Protein AF-A0A7Z0QHT1-F1 (afdb_monomer)

Structure (mmCIF, N/CA/C/O backbone):
data_AF-A0A7Z0QHT1-F1
#
_entry.id   AF-A0A7Z0QHT1-F1
#
loop_
_atom_site.group_PDB
_atom_site.id
_atom_site.type_symbol
_atom_site.label_atom_id
_atom_site.label_alt_id
_atom_site.label_comp_id
_atom_site.label_asym_id
_atom_site.label_entity_id
_atom_site.label_seq_id
_atom_site.pdbx_PDB_ins_code
_atom_site.Cartn_x
_atom_site.Cartn_y
_atom_site.Cartn_z
_atom_site.occupancy
_atom_site.B_iso_or_equiv
_atom_site.auth_seq_id
_atom_site.auth_comp_id
_atom_site.auth_asym_id
_atom_site.auth_atom_id
_atom_site.pdbx_PDB_model_num
ATOM 1 N N . MET A 1 1 ? -1.372 -15.309 -25.214 1.00 38.81 1 MET A N 1
ATOM 2 C CA . MET A 1 1 ? -1.661 -15.204 -23.774 1.00 38.81 1 MET A CA 1
ATOM 3 C C . MET A 1 1 ? -0.675 -14.176 -23.275 1.00 38.81 1 MET A C 1
ATOM 5 O O . MET A 1 1 ? 0.508 -14.398 -23.460 1.00 38.81 1 MET A O 1
ATOM 9 N N . ALA A 1 2 ? -1.136 -12.981 -22.910 1.00 41.84 2 ALA A N 1
ATOM 10 C CA . ALA A 1 2 ? -0.223 -11.944 -22.450 1.00 41.84 2 ALA A CA 1
ATOM 11 C C . ALA A 1 2 ? 0.066 -12.245 -20.982 1.00 41.84 2 ALA A C 1
ATOM 13 O O . ALA A 1 2 ? -0.786 -11.995 -20.131 1.00 41.84 2 ALA A O 1
ATOM 14 N N . ASP A 1 3 ? 1.211 -12.871 -20.730 1.00 46.91 3 ASP A N 1
ATOM 15 C CA . ASP A 1 3 ? 1.858 -12.873 -19.426 1.00 46.91 3 ASP A CA 1
ATOM 16 C C . ASP A 1 3 ? 2.040 -11.410 -19.019 1.00 46.91 3 ASP A C 1
ATOM 18 O O . ASP A 1 3 ? 2.935 -10.708 -19.490 1.00 46.91 3 ASP A O 1
ATOM 22 N N . ASP A 1 4 ? 1.093 -10.906 -18.234 1.00 55.38 4 ASP A N 1
ATOM 23 C CA . ASP A 1 4 ? 1.147 -9.569 -17.668 1.00 55.38 4 ASP A CA 1
ATOM 24 C C . ASP A 1 4 ? 2.181 -9.584 -16.536 1.00 55.38 4 ASP A C 1
ATOM 26 O O . ASP A 1 4 ? 1.832 -9.580 -15.357 1.00 55.38 4 ASP A O 1
ATOM 30 N N . ASP A 1 5 ? 3.462 -9.613 -16.919 1.00 62.91 5 ASP A N 1
ATOM 31 C CA . ASP A 1 5 ? 4.658 -9.559 -16.055 1.00 62.91 5 ASP A CA 1
ATOM 32 C C . ASP A 1 5 ? 4.752 -8.236 -15.260 1.00 62.91 5 ASP A C 1
AT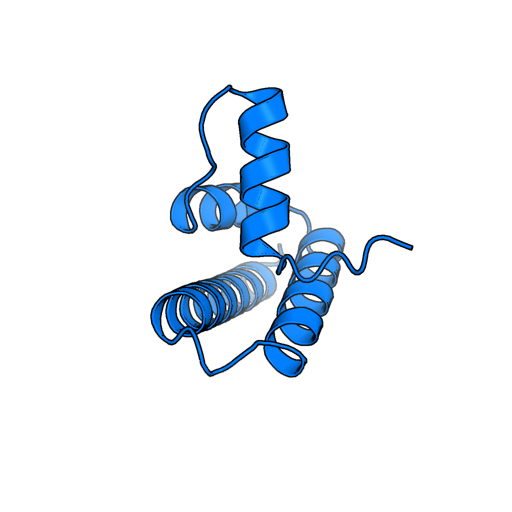OM 34 O O . ASP A 1 5 ? 5.681 -7.970 -14.502 1.00 62.91 5 ASP A O 1
ATOM 38 N N . ARG A 1 6 ? 3.757 -7.362 -15.438 1.00 69.12 6 ARG A N 1
ATOM 39 C CA . ARG A 1 6 ? 3.624 -6.092 -14.738 1.00 69.12 6 ARG A CA 1
ATOM 40 C C . ARG A 1 6 ? 3.263 -6.357 -13.284 1.00 69.12 6 ARG A C 1
ATOM 42 O O . ARG A 1 6 ? 2.263 -7.011 -12.983 1.00 69.12 6 ARG A O 1
ATOM 49 N N . ASN A 1 7 ? 4.056 -5.799 -12.377 1.00 72.69 7 ASN A N 1
ATOM 50 C CA . ASN A 1 7 ? 3.763 -5.860 -10.952 1.00 72.69 7 ASN A CA 1
ATOM 51 C C . ASN A 1 7 ? 2.639 -4.877 -10.573 1.00 72.69 7 ASN A C 1
ATOM 53 O O . ASN A 1 7 ? 2.200 -4.039 -11.365 1.00 72.69 7 ASN A O 1
ATOM 57 N N . PHE A 1 8 ? 2.183 -4.963 -9.327 1.00 73.38 8 PHE A N 1
ATOM 58 C CA . PHE A 1 8 ? 1.122 -4.140 -8.759 1.00 73.38 8 PHE A CA 1
ATOM 59 C C . PHE A 1 8 ? 1.315 -2.642 -9.017 1.00 73.38 8 PHE A C 1
ATOM 61 O O . PHE A 1 8 ? 0.366 -1.940 -9.364 1.00 73.38 8 PHE A O 1
ATOM 68 N N . VAL A 1 9 ? 2.548 -2.158 -8.853 1.00 75.44 9 VAL A N 1
ATOM 69 C CA . VAL A 1 9 ? 2.896 -0.745 -9.023 1.00 75.44 9 VAL A CA 1
ATOM 70 C C . VAL A 1 9 ? 2.745 -0.341 -10.485 1.00 75.44 9 VAL A C 1
ATOM 72 O O . VAL A 1 9 ? 2.163 0.702 -10.768 1.00 75.44 9 VAL A O 1
ATOM 75 N N . ASP A 1 10 ? 3.198 -1.181 -11.415 1.00 79.50 10 ASP A N 1
ATOM 76 C CA . ASP A 1 10 ? 3.046 -0.949 -12.853 1.00 79.50 10 ASP A CA 1
ATOM 77 C C . ASP A 1 10 ? 1.562 -0.921 -13.261 1.00 79.50 10 ASP A C 1
ATOM 79 O O . ASP A 1 10 ? 1.136 -0.027 -13.993 1.00 79.50 10 ASP A O 1
ATOM 83 N N . ARG A 1 11 ? 0.741 -1.839 -12.733 1.00 79.00 11 ARG A N 1
ATOM 84 C CA . ARG A 1 11 ? -0.711 -1.851 -12.996 1.00 79.00 11 ARG A CA 1
ATOM 85 C C . ARG A 1 11 ? -1.412 -0.628 -12.407 1.00 79.00 11 ARG A C 1
ATOM 87 O O . ARG A 1 11 ? -2.250 -0.024 -13.070 1.00 79.00 11 ARG A O 1
ATOM 94 N N . ALA A 1 12 ? -1.072 -0.239 -11.180 1.00 72.69 12 ALA A N 1
ATOM 95 C CA . ALA A 1 12 ? -1.653 0.934 -10.534 1.00 72.69 12 ALA A CA 1
ATOM 96 C C . ALA A 1 12 ? -1.250 2.245 -11.240 1.00 72.69 12 ALA A C 1
ATOM 98 O O . ALA A 1 12 ? -2.077 3.149 -11.381 1.00 72.69 12 ALA A O 1
ATOM 99 N N . ARG A 1 13 ? -0.019 2.336 -11.762 1.00 78.12 13 ARG A N 1
ATOM 100 C CA . ARG A 1 13 ? 0.429 3.446 -12.624 1.00 78.12 13 ARG A CA 1
ATOM 101 C C . ARG A 1 13 ? -0.341 3.515 -13.941 1.00 78.12 13 ARG A C 1
ATOM 103 O O . ARG A 1 13 ? -0.724 4.599 -14.359 1.00 78.12 13 ARG A O 1
ATOM 110 N N . ASP A 1 14 ? -0.608 2.377 -14.572 1.00 73.25 14 ASP A N 1
ATOM 111 C CA . ASP A 1 14 ? -1.363 2.323 -15.828 1.00 73.25 14 ASP A CA 1
ATOM 112 C C . ASP A 1 14 ? -2.838 2.720 -15.632 1.00 73.25 14 ASP A C 1
ATOM 114 O O . ASP A 1 14 ? -3.371 3.551 -16.366 1.00 73.25 14 ASP A O 1
ATOM 118 N N . VAL A 1 15 ? -3.488 2.200 -14.583 1.00 64.94 15 VAL A N 1
ATOM 119 C CA . VAL A 1 15 ? -4.880 2.548 -14.246 1.00 64.94 15 VAL A CA 1
ATOM 120 C C . VAL A 1 15 ? -5.023 4.037 -13.929 1.00 64.94 15 VAL A C 1
ATOM 122 O O . VAL A 1 15 ? -5.945 4.678 -14.427 1.00 64.94 15 VAL A O 1
ATOM 125 N N . SER A 1 16 ? -4.106 4.600 -13.144 1.00 63.16 16 SER A N 1
ATOM 126 C CA . SER A 1 16 ? -4.132 6.030 -12.807 1.00 63.16 16 SER A CA 1
ATOM 127 C C . SER A 1 16 ? -3.869 6.930 -14.009 1.00 63.16 16 SER A C 1
ATOM 129 O O . SER A 1 16 ? -4.595 7.902 -14.209 1.00 63.16 16 SER A O 1
ATOM 131 N N . LYS A 1 17 ? -2.926 6.554 -14.876 1.00 64.25 17 LYS A N 1
ATOM 132 C CA . LYS A 1 17 ? -2.683 7.249 -16.143 1.00 64.25 17 LYS A CA 1
ATOM 133 C C . LYS A 1 17 ? -3.924 7.278 -17.037 1.00 64.25 17 LYS A C 1
ATOM 135 O O . LYS A 1 17 ? -4.150 8.263 -17.728 1.00 64.25 17 LYS A O 1
ATOM 140 N N . ASN A 1 18 ? -4.755 6.236 -16.997 1.00 61.25 18 ASN A N 1
ATOM 141 C CA . ASN A 1 18 ? -6.019 6.197 -17.736 1.00 61.25 18 ASN A CA 1
ATOM 142 C C . ASN A 1 18 ? -7.134 7.061 -17.109 1.00 61.25 18 ASN A C 1
ATOM 144 O O . ASN A 1 18 ? -8.087 7.398 -17.811 1.00 61.25 18 ASN A O 1
ATOM 148 N N . TRP A 1 19 ? -7.047 7.412 -15.822 1.00 55.31 19 TRP A N 1
ATOM 149 C CA . TRP A 1 19 ? -8.051 8.227 -15.120 1.00 55.31 19 TRP A CA 1
ATOM 150 C C . TRP A 1 19 ? -7.705 9.716 -15.057 1.00 55.31 19 TRP A C 1
ATOM 152 O O . TRP A 1 19 ? -8.549 10.534 -15.413 1.00 55.31 19 TRP A O 1
ATOM 162 N N . ASP A 1 20 ? -6.480 10.061 -14.663 1.00 57.84 20 ASP A N 1
ATOM 163 C CA . ASP A 1 20 ? -6.039 11.453 -14.470 1.00 57.84 20 ASP A CA 1
ATOM 164 C C . ASP A 1 20 ? -4.990 11.903 -15.503 1.00 57.84 20 ASP A C 1
ATOM 166 O O . ASP A 1 20 ? -4.586 13.063 -15.525 1.00 57.84 20 ASP A O 1
ATOM 170 N N . GLY A 1 21 ? -4.522 11.004 -16.377 1.00 58.41 21 GLY A N 1
ATOM 171 C CA . GLY A 1 21 ? -3.437 11.288 -17.327 1.00 58.41 21 GLY A CA 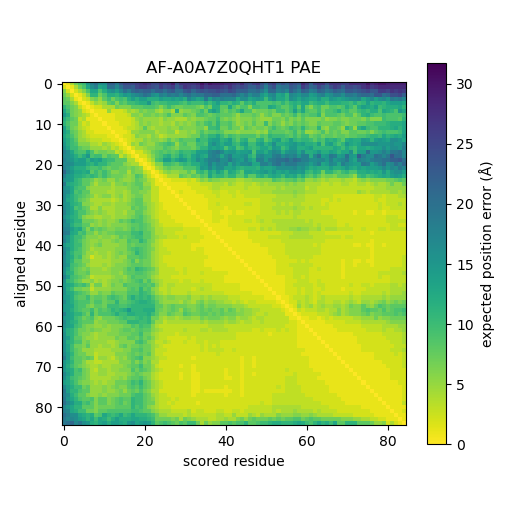1
ATOM 172 C C . GLY A 1 21 ? -2.036 11.268 -16.703 1.00 58.41 21 GLY A C 1
ATOM 173 O O . GLY A 1 21 ? -1.048 11.221 -17.439 1.00 58.41 21 GLY A O 1
ATOM 174 N N . GLU A 1 22 ? -1.938 11.250 -15.370 1.00 60.53 22 GLU A N 1
ATOM 175 C CA . GLU A 1 22 ? -0.686 11.207 -14.612 1.00 60.53 22 GLU A CA 1
ATOM 176 C C . GLU A 1 22 ? -0.464 9.823 -13.983 1.00 60.53 22 GLU A C 1
ATOM 178 O O . GLU A 1 22 ? -1.377 9.203 -13.436 1.00 60.53 22 GLU A O 1
ATOM 183 N N . GLU A 1 23 ? 0.768 9.317 -14.074 1.00 67.88 23 GLU A N 1
ATOM 184 C CA . GLU A 1 23 ? 1.148 8.055 -13.440 1.00 67.88 23 GLU A CA 1
ATOM 185 C C . GLU A 1 23 ? 1.194 8.241 -11.923 1.00 67.88 23 GLU A C 1
ATOM 187 O O . GLU A 1 23 ? 2.026 8.977 -11.391 1.00 67.88 23 GLU A O 1
ATOM 192 N N . MET A 1 24 ? 0.320 7.537 -11.207 1.00 72.81 24 MET A N 1
ATOM 193 C CA . MET A 1 24 ? 0.269 7.605 -9.753 1.00 72.81 24 MET A CA 1
ATOM 194 C C . MET A 1 24 ? 1.599 7.158 -9.151 1.00 72.81 24 MET A C 1
ATOM 196 O O . MET A 1 24 ? 2.101 6.052 -9.379 1.00 72.81 24 MET A O 1
ATOM 200 N N . THR A 1 25 ? 2.188 8.044 -8.357 1.00 82.31 25 THR A N 1
ATOM 201 C CA . THR A 1 25 ? 3.430 7.761 -7.641 1.00 82.31 25 THR A CA 1
ATOM 202 C C . THR A 1 25 ? 3.171 6.790 -6.481 1.00 82.31 25 THR A C 1
ATOM 204 O O . THR A 1 25 ? 2.041 6.700 -5.992 1.00 82.31 25 THR A O 1
ATOM 207 N N . PRO A 1 26 ? 4.198 6.081 -5.973 1.00 81.44 26 PRO A N 1
ATOM 208 C CA . PRO A 1 26 ? 4.050 5.240 -4.782 1.00 81.44 26 PRO A CA 1
ATOM 209 C C . PRO A 1 26 ? 3.497 6.003 -3.567 1.00 81.44 26 PRO A C 1
ATOM 211 O O . PRO A 1 26 ? 2.769 5.435 -2.756 1.00 81.44 26 PRO A O 1
ATOM 214 N N . ASP A 1 27 ? 3.807 7.298 -3.456 1.00 84.50 27 ASP A N 1
ATOM 215 C CA . ASP A 1 27 ? 3.276 8.163 -2.401 1.00 84.50 27 ASP A CA 1
ATOM 216 C C . ASP A 1 27 ? 1.777 8.435 -2.601 1.00 84.50 27 ASP A C 1
ATOM 218 O O . ASP A 1 27 ? 0.987 8.257 -1.676 1.00 84.50 27 ASP A O 1
ATOM 222 N N . GLY A 1 28 ? 1.359 8.736 -3.837 1.00 85.88 28 GLY A N 1
ATOM 223 C CA . GLY A 1 28 ? -0.057 8.853 -4.195 1.00 85.88 28 GLY A CA 1
ATOM 224 C C . GLY A 1 28 ? -0.836 7.571 -3.888 1.00 85.88 28 GLY A C 1
ATOM 225 O O . GLY A 1 28 ? -1.892 7.624 -3.256 1.00 85.88 28 GLY A O 1
ATOM 226 N N . MET A 1 29 ? -0.285 6.403 -4.245 1.00 86.69 29 MET A N 1
ATOM 227 C CA . MET A 1 29 ? -0.882 5.099 -3.915 1.00 86.69 29 MET A CA 1
ATOM 228 C C . MET A 1 29 ? -1.073 4.923 -2.406 1.00 86.69 29 MET A C 1
ATOM 230 O O . MET A 1 29 ? -2.084 4.376 -1.965 1.00 86.69 29 MET A O 1
ATOM 234 N N . LEU A 1 30 ? -0.116 5.387 -1.599 1.00 88.69 30 LEU A N 1
ATOM 235 C CA . LEU A 1 30 ? -0.200 5.318 -0.144 1.00 88.69 30 LEU A CA 1
ATOM 236 C C . LEU A 1 30 ? -1.274 6.261 0.419 1.00 88.69 30 LEU A C 1
ATOM 238 O O . LEU A 1 30 ? -1.981 5.877 1.352 1.00 88.69 30 LEU A O 1
ATOM 242 N N . GLN A 1 31 ? -1.409 7.466 -0.138 1.00 89.38 31 GLN A N 1
ATOM 243 C CA . GLN A 1 31 ? -2.437 8.433 0.259 1.00 89.38 31 GLN A CA 1
ATOM 244 C C . GLN A 1 31 ? -3.842 7.897 -0.029 1.00 89.38 31 GLN A C 1
ATOM 246 O O . GLN A 1 31 ? -4.690 7.892 0.861 1.00 89.38 31 GLN A O 1
ATOM 251 N N . GLU A 1 32 ? -4.075 7.347 -1.221 1.00 88.81 32 GLU A N 1
ATOM 252 C CA . GLU A 1 32 ? -5.346 6.689 -1.541 1.00 88.81 32 GLU A CA 1
ATOM 253 C C . GLU A 1 32 ? -5.607 5.467 -0.658 1.00 88.81 32 GLU A C 1
ATOM 255 O O . GLU A 1 32 ? -6.714 5.280 -0.145 1.00 88.81 32 GLU A O 1
ATOM 260 N N . PHE A 1 33 ? -4.577 4.656 -0.410 1.00 90.06 33 PHE A N 1
ATOM 261 C CA . PHE A 1 33 ? -4.685 3.494 0.462 1.00 90.06 33 PHE A CA 1
ATOM 262 C C . PHE A 1 33 ? -5.157 3.863 1.875 1.00 90.06 33 PHE A C 1
ATOM 264 O O . PHE A 1 33 ? -5.937 3.116 2.463 1.00 90.06 33 PHE A O 1
ATOM 271 N N . GLN A 1 34 ? -4.748 5.015 2.421 1.00 91.94 34 GLN A N 1
ATOM 272 C CA . GLN A 1 34 ? -5.206 5.491 3.736 1.00 91.94 34 GLN A CA 1
ATOM 273 C C . GLN A 1 34 ? -6.717 5.752 3.799 1.00 91.94 34 GLN A C 1
ATOM 275 O O . GLN A 1 34 ? -7.302 5.642 4.878 1.00 91.94 34 GLN A O 1
ATOM 280 N N . LEU A 1 35 ? -7.348 6.077 2.667 1.00 92.56 35 LEU A N 1
ATOM 281 C CA . LEU A 1 35 ? -8.782 6.367 2.582 1.00 92.56 35 LEU A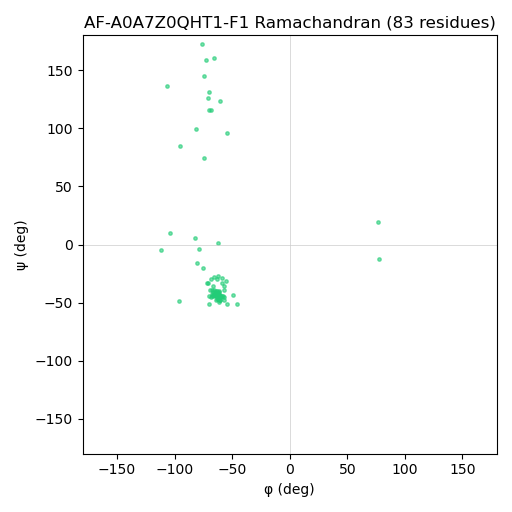 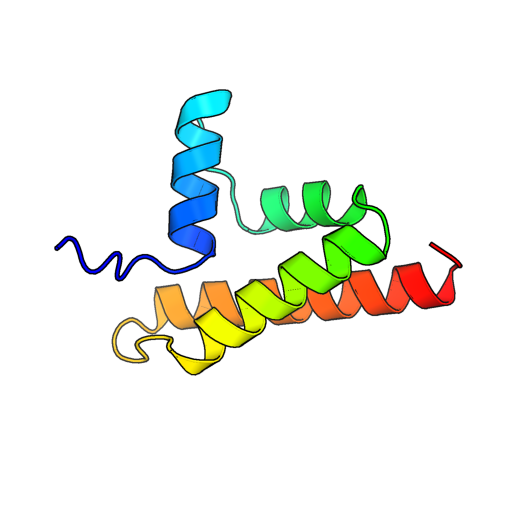CA 1
ATOM 282 C C . LEU A 1 35 ? -9.638 5.095 2.528 1.00 92.56 35 LEU A C 1
ATOM 284 O O . LEU A 1 35 ? -10.850 5.142 2.739 1.00 92.56 35 LEU A O 1
ATOM 288 N N . TYR A 1 36 ? -9.031 3.943 2.241 1.00 90.88 36 TYR A N 1
ATOM 289 C CA . TYR A 1 36 ? -9.752 2.686 2.107 1.00 90.88 36 TYR A CA 1
ATOM 290 C C . TYR A 1 36 ? -10.184 2.118 3.466 1.00 90.88 36 TYR A C 1
ATOM 292 O O . TYR A 1 36 ? -9.466 2.171 4.465 1.00 90.88 36 TYR A O 1
ATOM 300 N N . GLY A 1 37 ? -11.355 1.476 3.493 1.00 92.31 37 GLY A N 1
ATOM 301 C CA . GLY A 1 37 ? -11.795 0.689 4.648 1.00 92.31 37 GLY A CA 1
ATOM 302 C C . GLY A 1 37 ? -10.913 -0.543 4.887 1.00 92.31 37 GLY A C 1
ATOM 303 O O . GLY A 1 37 ? -10.218 -1.009 3.979 1.00 92.31 37 GLY A O 1
ATOM 304 N N . TYR A 1 38 ? -10.965 -1.096 6.104 1.00 92.69 38 TYR A N 1
ATOM 305 C CA . TYR A 1 38 ? -10.144 -2.237 6.535 1.00 92.69 38 TYR A CA 1
ATOM 306 C C . TYR A 1 38 ? -10.089 -3.390 5.519 1.00 92.69 38 TYR A C 1
ATOM 308 O O . TYR A 1 38 ? -9.000 -3.816 5.134 1.00 92.69 38 TYR A O 1
ATOM 316 N N . ALA A 1 39 ? -11.249 -3.860 5.044 1.00 92.81 39 ALA A N 1
ATOM 317 C CA . ALA A 1 39 ? -11.334 -4.989 4.116 1.00 92.81 39 ALA A CA 1
ATOM 318 C C . ALA A 1 39 ? -10.598 -4.707 2.796 1.00 92.81 39 ALA A C 1
ATOM 320 O O . ALA A 1 39 ? -9.764 -5.503 2.372 1.00 92.81 39 ALA A O 1
ATOM 321 N N . LYS A 1 40 ? -10.833 -3.531 2.196 1.00 91.12 40 LYS A N 1
ATOM 322 C CA . LYS A 1 40 ? -10.183 -3.134 0.940 1.00 91.12 40 LYS A CA 1
ATOM 323 C C . LYS A 1 40 ? -8.672 -2.980 1.123 1.00 91.12 40 LYS A C 1
ATOM 325 O O . LYS A 1 40 ? -7.918 -3.457 0.282 1.00 91.12 40 LYS A O 1
ATOM 330 N N . ARG A 1 41 ? -8.220 -2.402 2.245 1.00 93.12 41 ARG A N 1
ATOM 331 C CA . ARG A 1 41 ? -6.788 -2.339 2.588 1.00 93.12 41 ARG A CA 1
ATOM 332 C C . ARG A 1 41 ? -6.166 -3.726 2.742 1.00 93.12 41 ARG A C 1
ATOM 334 O O . A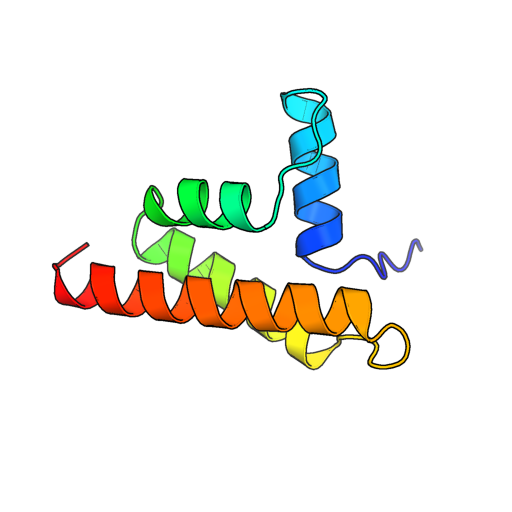RG A 1 41 ? -5.053 -3.937 2.278 1.00 93.12 41 ARG A O 1
ATOM 341 N N . SER A 1 42 ? -6.878 -4.672 3.353 1.00 93.69 42 SER A N 1
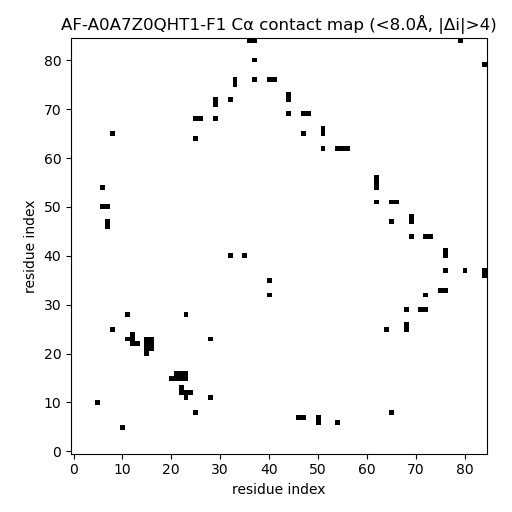ATOM 342 C CA . SER A 1 42 ? -6.400 -6.050 3.508 1.00 93.69 42 SER A CA 1
ATOM 343 C C . SER A 1 42 ? -6.247 -6.764 2.164 1.00 93.69 42 SER A C 1
ATOM 345 O O . SER A 1 42 ? -5.231 -7.410 1.942 1.00 93.69 42 SER A O 1
ATOM 347 N N . THR A 1 43 ? -7.214 -6.626 1.252 1.00 92.19 43 THR A N 1
ATOM 348 C CA . THR A 1 43 ? -7.121 -7.201 -0.103 1.00 92.19 43 THR A CA 1
ATOM 349 C C . THR A 1 43 ? -5.963 -6.599 -0.896 1.00 92.19 43 THR A C 1
ATOM 351 O O . THR A 1 43 ? -5.246 -7.314 -1.586 1.00 92.19 43 THR A O 1
ATOM 354 N N . PHE A 1 44 ? -5.749 -5.289 -0.771 1.00 90.19 44 PHE A N 1
ATOM 355 C CA . PHE A 1 44 ? -4.631 -4.607 -1.424 1.00 90.19 44 PHE A CA 1
ATOM 356 C C . PHE A 1 44 ? -3.275 -5.116 -0.917 1.00 90.19 44 PHE A C 1
ATOM 358 O O . PHE A 1 44 ? -2.363 -5.346 -1.706 1.00 90.19 44 PHE A O 1
ATOM 365 N N . LEU A 1 45 ? -3.159 -5.330 0.400 1.00 92.44 45 LEU A N 1
ATOM 366 C CA . LEU A 1 45 ? -1.960 -5.903 1.006 1.00 92.44 45 LEU A CA 1
ATOM 367 C C . LEU A 1 45 ? -1.721 -7.354 0.568 1.00 92.44 45 LEU A C 1
ATOM 369 O O . LEU A 1 45 ? -0.587 -7.716 0.283 1.00 92.44 45 LEU A O 1
ATOM 373 N N . ASP A 1 46 ? -2.769 -8.167 0.443 1.00 93.38 46 ASP A N 1
ATOM 374 C CA . ASP A 1 46 ? -2.638 -9.531 -0.089 1.00 93.38 46 ASP A CA 1
ATOM 375 C C . ASP A 1 46 ? -2.105 -9.528 -1.533 1.00 93.38 46 ASP A C 1
ATOM 377 O O . ASP A 1 46 ? -1.225 -10.315 -1.881 1.00 93.38 46 ASP A O 1
ATOM 381 N N . GLN A 1 47 ? -2.573 -8.592 -2.364 1.00 89.00 47 GLN A N 1
ATOM 382 C CA . GLN A 1 47 ? -2.088 -8.467 -3.735 1.00 89.00 47 GLN A CA 1
ATOM 383 C C . GLN A 1 47 ? -0.627 -7.999 -3.799 1.00 89.00 47 GLN A C 1
ATOM 385 O O . GLN A 1 47 ? 0.156 -8.569 -4.556 1.00 89.00 47 GLN A O 1
ATOM 390 N N . ILE A 1 48 ? -0.231 -6.999 -3.000 1.00 88.81 48 ILE A N 1
ATOM 391 C CA . ILE A 1 48 ? 1.164 -6.529 -2.997 1.00 88.81 48 ILE A CA 1
ATOM 392 C C . ILE A 1 48 ? 2.119 -7.581 -2.408 1.00 88.81 48 ILE A C 1
ATOM 394 O O . ILE A 1 48 ? 3.274 -7.658 -2.821 1.00 88.81 48 ILE A O 1
ATOM 398 N N . ASP A 1 49 ? 1.647 -8.420 -1.478 1.00 90.94 49 ASP A N 1
ATOM 399 C CA . ASP A 1 49 ? 2.397 -9.563 -0.946 1.00 90.94 49 ASP A CA 1
ATOM 400 C C . ASP A 1 49 ? 2.626 -10.643 -2.014 1.00 90.94 49 ASP A C 1
ATOM 402 O O . ASP A 1 49 ? 3.747 -11.140 -2.145 1.00 90.94 49 ASP A O 1
ATOM 406 N N . LYS A 1 50 ? 1.603 -10.970 -2.813 1.00 89.50 50 LYS A N 1
ATOM 407 C CA . LYS A 1 50 ? 1.735 -11.894 -3.953 1.00 89.50 50 LYS A CA 1
ATOM 408 C C . LYS A 1 50 ? 2.726 -11.378 -4.986 1.00 89.50 50 LYS A C 1
ATOM 410 O O . LYS A 1 50 ? 3.575 -12.134 -5.451 1.00 89.50 50 LYS A O 1
ATOM 415 N N . ASP A 1 51 ? 2.656 -10.098 -5.320 1.00 85.94 51 ASP A N 1
ATOM 416 C CA . ASP A 1 51 ? 3.548 -9.517 -6.320 1.00 85.94 51 ASP A CA 1
ATOM 417 C C . ASP A 1 51 ? 4.985 -9.417 -5.790 1.00 85.94 51 ASP A C 1
ATOM 419 O O . ASP A 1 51 ? 5.926 -9.640 -6.541 1.00 85.94 51 ASP A O 1
ATOM 423 N N . TYR A 1 52 ? 5.171 -9.186 -4.486 1.00 87.06 52 TYR A N 1
ATOM 424 C CA . TYR A 1 52 ? 6.483 -9.265 -3.840 1.00 87.06 52 TYR A CA 1
ATOM 425 C C . TYR A 1 52 ? 7.097 -10.672 -3.914 1.00 87.06 52 TYR A C 1
ATOM 427 O O . TYR A 1 52 ? 8.287 -10.804 -4.187 1.00 87.06 52 TYR A O 1
ATOM 435 N N . GLN A 1 53 ? 6.299 -11.723 -3.705 1.00 88.44 53 GLN A N 1
ATOM 436 C CA . GLN A 1 53 ? 6.765 -13.115 -3.794 1.00 88.44 53 GLN A CA 1
ATOM 437 C C . GLN A 1 53 ? 7.193 -13.519 -5.209 1.00 88.44 53 GLN A C 1
ATOM 439 O O . GLN A 1 53 ? 8.041 -14.396 -5.354 1.00 88.44 53 GLN A O 1
ATOM 444 N N . ASN A 1 54 ? 6.616 -12.883 -6.229 1.00 85.81 54 ASN A N 1
ATOM 445 C CA . ASN A 1 54 ? 6.905 -13.144 -7.638 1.00 85.81 54 ASN A CA 1
ATOM 446 C C . ASN A 1 54 ? 7.790 -12.059 -8.273 1.00 85.81 54 ASN A C 1
ATOM 448 O O . ASN A 1 54 ? 7.934 -12.026 -9.491 1.00 85.81 54 ASN A O 1
ATOM 452 N N . ALA A 1 55 ? 8.348 -11.145 -7.476 1.00 83.94 55 ALA A N 1
ATOM 453 C CA . ALA A 1 55 ? 9.074 -10.004 -8.007 1.00 83.94 55 ALA A CA 1
ATOM 454 C C . ALA A 1 55 ? 10.401 -10.435 -8.645 1.00 83.94 55 ALA A C 1
ATOM 456 O O . ALA A 1 55 ? 11.207 -11.124 -8.017 1.00 83.94 55 ALA A O 1
ATOM 457 N N . ASP A 1 56 ? 10.661 -9.957 -9.862 1.00 80.75 56 ASP A N 1
ATOM 458 C CA . ASP A 1 56 ? 11.969 -10.105 -10.489 1.00 80.75 56 ASP A CA 1
ATOM 459 C C . ASP A 1 56 ? 13.012 -9.257 -9.744 1.00 80.75 56 ASP A C 1
ATOM 461 O O . ASP A 1 56 ? 12.951 -8.025 -9.707 1.00 80.75 56 ASP A O 1
ATOM 465 N N . THR A 1 57 ? 13.992 -9.926 -9.139 1.00 84.31 57 THR A N 1
ATOM 466 C CA . THR A 1 57 ? 15.092 -9.277 -8.416 1.00 84.31 57 THR A CA 1
ATOM 467 C C . THR A 1 57 ? 16.182 -8.729 -9.338 1.00 84.31 57 THR A C 1
ATOM 469 O O . THR A 1 57 ? 17.128 -8.111 -8.853 1.00 84.31 57 THR A O 1
ATOM 472 N N . SER A 1 58 ? 16.079 -8.955 -10.651 1.00 86.81 58 SER A N 1
ATOM 473 C CA . SER A 1 58 ? 17.043 -8.462 -11.642 1.00 86.81 58 SER A CA 1
ATOM 474 C C . SER A 1 58 ? 16.926 -6.947 -11.852 1.00 86.81 58 SER A C 1
ATOM 476 O O . SER A 1 58 ? 17.941 -6.273 -12.037 1.00 86.81 58 SER A O 1
ATOM 478 N N . ASP A 1 59 ? 15.715 -6.384 -11.745 1.00 84.62 59 ASP A N 1
ATOM 479 C CA . ASP A 1 59 ? 15.481 -4.935 -11.703 1.00 84.62 59 ASP A CA 1
ATOM 480 C C . ASP A 1 59 ? 15.378 -4.447 -10.248 1.00 84.62 59 ASP A C 1
ATOM 482 O O . ASP A 1 59 ? 14.302 -4.298 -9.658 1.00 84.62 59 ASP A O 1
ATOM 486 N N . LEU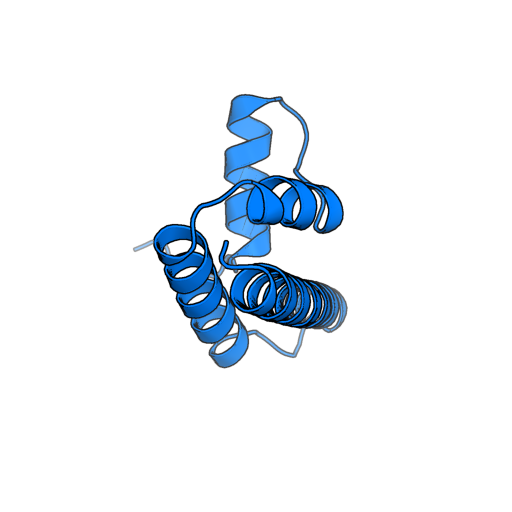 A 1 60 ? 16.543 -4.175 -9.655 1.00 87.88 60 LEU A N 1
ATOM 487 C CA . LEU A 1 60 ? 16.662 -3.741 -8.260 1.00 87.88 60 LEU A CA 1
ATOM 488 C C . LEU A 1 60 ? 15.903 -2.444 -7.958 1.00 87.88 60 LEU A C 1
ATOM 490 O O . LEU A 1 60 ? 15.475 -2.243 -6.820 1.00 87.88 60 LEU A O 1
ATOM 494 N N . ARG A 1 61 ? 15.728 -1.560 -8.949 1.00 86.50 61 ARG A N 1
ATOM 495 C CA . ARG A 1 61 ? 14.996 -0.306 -8.756 1.00 86.50 61 ARG A CA 1
ATOM 496 C C . ARG A 1 61 ? 13.513 -0.596 -8.560 1.00 86.50 61 ARG A C 1
ATOM 498 O O . ARG A 1 61 ? 12.945 -0.158 -7.560 1.00 86.50 61 ARG A O 1
ATOM 505 N N . LYS A 1 62 ? 12.910 -1.371 -9.465 1.00 82.69 62 LYS A N 1
ATOM 506 C CA . LYS A 1 62 ? 11.501 -1.777 -9.349 1.00 82.69 62 LYS A CA 1
ATOM 507 C C . LYS A 1 62 ? 11.251 -2.596 -8.089 1.00 82.69 62 LYS A C 1
ATOM 509 O O . LYS A 1 62 ? 10.291 -2.331 -7.366 1.00 82.69 62 LYS A O 1
ATOM 514 N N . TYR A 1 63 ? 12.146 -3.534 -7.785 1.00 86.94 63 TYR A N 1
ATOM 515 C CA . TYR A 1 63 ? 12.066 -4.329 -6.564 1.00 86.94 63 TYR A CA 1
ATOM 516 C C . TYR A 1 63 ? 12.105 -3.445 -5.305 1.00 86.94 63 TYR A C 1
ATOM 518 O O . TYR A 1 63 ? 11.282 -3.605 -4.403 1.00 86.94 63 TYR A O 1
ATOM 526 N N . HIS A 1 64 ? 13.004 -2.456 -5.255 1.00 89.38 64 HIS A N 1
ATOM 527 C CA . HIS A 1 64 ? 13.084 -1.516 -4.136 1.00 89.38 64 HIS A CA 1
ATOM 528 C C . HIS A 1 64 ? 11.815 -0.657 -3.988 1.00 89.38 64 HIS A C 1
ATOM 530 O O . HIS A 1 64 ? 11.345 -0.447 -2.865 1.00 89.38 64 HIS A O 1
ATOM 536 N N . GLU A 1 65 ? 11.242 -0.170 -5.094 1.00 87.50 65 GLU A N 1
ATOM 537 C CA . GLU A 1 65 ? 9.978 0.583 -5.078 1.00 87.50 65 GLU A CA 1
ATOM 538 C C . GLU A 1 65 ? 8.826 -0.266 -4.517 1.00 87.50 65 GLU A C 1
ATOM 540 O O . GLU A 1 65 ? 8.108 0.189 -3.621 1.00 87.50 65 GLU A O 1
ATOM 545 N N . LEU A 1 66 ? 8.704 -1.523 -4.956 1.00 88.31 66 LEU A N 1
ATOM 546 C CA . LEU A 1 66 ? 7.698 -2.467 -4.465 1.00 88.31 66 LEU A CA 1
ATOM 547 C C . LEU A 1 66 ? 7.862 -2.763 -2.965 1.00 88.31 66 LEU A C 1
ATOM 549 O O . LEU A 1 66 ? 6.894 -2.691 -2.206 1.00 88.31 66 LEU A O 1
ATOM 553 N N . VAL A 1 67 ? 9.090 -3.045 -2.516 1.00 91.19 67 VAL A N 1
ATOM 554 C CA . VAL A 1 67 ? 9.400 -3.307 -1.098 1.00 91.19 67 VAL A CA 1
ATOM 555 C C . VAL A 1 67 ? 9.061 -2.104 -0.223 1.00 91.19 67 VAL A C 1
ATOM 557 O O . VAL A 1 67 ? 8.470 -2.258 0.851 1.00 91.19 67 VAL A O 1
ATOM 560 N N . THR A 1 68 ? 9.417 -0.903 -0.680 1.00 91.38 68 THR A N 1
ATOM 561 C CA . THR A 1 68 ? 9.155 0.341 0.050 1.00 91.38 68 THR A CA 1
ATOM 562 C C . THR A 1 68 ? 7.654 0.588 0.177 1.00 91.38 68 THR A C 1
ATOM 564 O O . THR A 1 68 ? 7.162 0.824 1.284 1.00 91.38 68 THR A O 1
ATOM 567 N N . LEU A 1 69 ? 6.909 0.463 -0.926 1.00 90.25 69 LEU A N 1
ATOM 568 C CA . LEU A 1 69 ? 5.459 0.641 -0.928 1.00 90.25 69 LEU A CA 1
ATOM 569 C C . LEU A 1 69 ? 4.767 -0.365 -0.001 1.00 90.25 69 LEU A C 1
ATOM 571 O O . LEU A 1 69 ? 3.968 0.027 0.853 1.00 90.25 69 LEU A O 1
ATOM 575 N N . ARG A 1 70 ? 5.136 -1.648 -0.105 1.00 93.31 70 ARG A N 1
ATOM 576 C CA . ARG A 1 70 ? 4.629 -2.728 0.749 1.00 93.31 70 ARG A CA 1
ATOM 577 C C . ARG A 1 70 ? 4.823 -2.417 2.228 1.00 93.31 70 ARG A C 1
ATOM 579 O O . ARG A 1 70 ? 3.868 -2.482 3.004 1.00 93.31 70 ARG A O 1
ATOM 586 N N . ARG A 1 71 ? 6.044 -2.051 2.628 1.00 95.38 71 ARG A N 1
ATOM 587 C CA . ARG A 1 71 ? 6.362 -1.727 4.025 1.00 95.38 71 ARG A CA 1
ATOM 588 C C . ARG A 1 71 ? 5.514 -0.559 4.534 1.00 95.38 71 ARG A C 1
ATOM 590 O O . ARG A 1 71 ? 4.957 -0.638 5.631 1.00 95.38 71 ARG A O 1
ATOM 597 N N . ASN A 1 72 ? 5.388 0.498 3.736 1.00 94.19 72 ASN A N 1
ATOM 598 C CA . ASN A 1 72 ? 4.629 1.687 4.115 1.00 94.19 72 ASN A CA 1
ATOM 599 C C . ASN A 1 72 ? 3.130 1.383 4.254 1.00 94.19 72 ASN A C 1
ATOM 601 O O . ASN A 1 72 ? 2.513 1.768 5.250 1.00 94.19 72 ASN A O 1
ATOM 605 N N . MET A 1 73 ? 2.547 0.629 3.318 1.00 93.94 73 MET A N 1
ATOM 606 C CA . MET A 1 73 ? 1.142 0.216 3.388 1.00 93.94 73 MET A CA 1
ATOM 607 C C . MET A 1 73 ? 0.866 -0.688 4.596 1.00 93.94 73 MET A C 1
ATOM 609 O O . MET A 1 73 ? -0.145 -0.505 5.275 1.00 93.94 73 MET A O 1
ATOM 613 N N . GLN A 1 74 ? 1.771 -1.613 4.934 1.00 95.25 74 GLN A N 1
ATOM 614 C CA . GLN A 1 74 ? 1.643 -2.446 6.138 1.00 95.25 74 GLN A CA 1
ATOM 615 C C . GLN A 1 74 ? 1.647 -1.598 7.418 1.00 95.25 74 GLN A C 1
ATOM 617 O O . GLN A 1 74 ? 0.811 -1.798 8.306 1.00 95.25 74 GLN A O 1
ATOM 622 N N . GLN A 1 75 ? 2.538 -0.606 7.501 1.00 96.25 75 GLN A N 1
ATOM 623 C CA . GLN A 1 75 ? 2.597 0.315 8.635 1.00 96.25 75 GLN A CA 1
ATOM 624 C C . GLN A 1 75 ? 1.323 1.162 8.759 1.00 96.25 75 GLN A C 1
ATOM 626 O O . GLN A 1 75 ? 0.784 1.308 9.863 1.00 96.25 75 GLN A O 1
ATOM 631 N N . VAL A 1 76 ? 0.814 1.691 7.643 1.00 94.69 76 VAL A N 1
ATOM 632 C CA . VAL A 1 76 ? -0.450 2.439 7.603 1.00 94.69 76 VAL A CA 1
ATOM 633 C C . VAL A 1 76 ? -1.612 1.551 8.035 1.00 94.69 76 VAL A C 1
ATOM 635 O O . VAL A 1 76 ? -2.402 1.947 8.894 1.00 94.69 76 VAL A O 1
ATOM 638 N N . HIS A 1 77 ? -1.705 0.335 7.492 1.00 95.81 77 HIS A N 1
ATOM 639 C CA . HIS A 1 77 ? -2.762 -0.609 7.837 1.00 95.81 77 HIS A CA 1
ATOM 640 C C . HIS A 1 77 ? -2.784 -0.905 9.335 1.00 95.81 77 HIS A C 1
ATOM 642 O O . HIS A 1 77 ? -3.835 -0.796 9.965 1.00 95.81 77 HIS A O 1
ATOM 648 N N . HIS A 1 78 ? -1.621 -1.206 9.917 1.00 96.00 78 HIS A N 1
ATOM 649 C CA . HIS A 1 78 ? -1.487 -1.479 11.346 1.00 96.00 78 HIS A CA 1
ATOM 650 C C . HIS A 1 78 ? -1.852 -0.274 12.215 1.00 96.00 78 HIS A C 1
ATOM 652 O O . HIS A 1 78 ? -2.574 -0.417 13.201 1.00 96.00 78 HIS A O 1
ATOM 658 N N . THR A 1 79 ? -1.384 0.918 11.839 1.00 96.44 79 THR A N 1
ATOM 659 C CA . THR A 1 79 ? -1.676 2.167 12.561 1.00 96.44 79 THR A CA 1
ATOM 660 C C . THR A 1 79 ? -3.173 2.457 12.577 1.00 96.44 79 THR A C 1
ATOM 662 O O . THR A 1 79 ? -3.755 2.684 13.636 1.00 96.44 79 THR A O 1
ATOM 665 N N . LEU A 1 80 ? -3.818 2.387 11.415 1.00 93.94 80 LEU A N 1
ATOM 666 C CA . LEU A 1 80 ? -5.252 2.629 11.283 1.00 93.94 80 LEU A CA 1
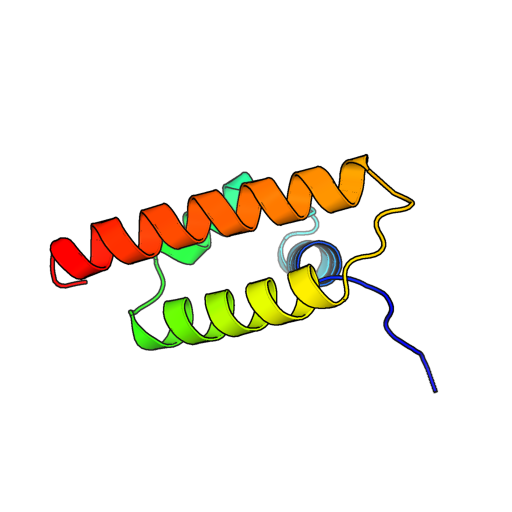ATOM 667 C C . LEU A 1 80 ? -6.085 1.543 11.982 1.00 93.94 80 LEU A C 1
ATOM 669 O O . LEU A 1 80 ? -7.029 1.884 12.689 1.00 93.94 80 LEU A O 1
ATOM 673 N N . ARG A 1 81 ? -5.676 0.266 11.902 1.00 93.69 81 ARG A N 1
ATOM 674 C CA . ARG A 1 81 ? -6.329 -0.834 12.632 1.00 93.69 81 ARG A CA 1
ATOM 675 C C . ARG A 1 81 ? -6.319 -0.578 14.138 1.00 93.69 81 ARG A C 1
ATOM 677 O O . ARG A 1 81 ? -7.337 -0.762 14.799 1.00 93.69 81 ARG A O 1
ATOM 684 N N . LYS A 1 82 ? -5.184 -0.134 14.690 1.00 95.12 82 LYS A N 1
ATOM 685 C CA . LYS A 1 82 ? -5.076 0.251 16.109 1.00 95.12 82 LYS A CA 1
ATOM 686 C C . LYS A 1 82 ? -5.963 1.443 16.468 1.00 95.12 82 LYS A C 1
ATOM 688 O O . LYS A 1 82 ? -6.427 1.520 17.599 1.00 95.12 82 LYS A O 1
ATOM 693 N N . ALA A 1 83 ? -6.214 2.337 15.516 1.00 93.12 83 ALA A N 1
ATOM 694 C CA . ALA A 1 83 ? -7.132 3.462 15.662 1.00 93.12 83 ALA A CA 1
ATOM 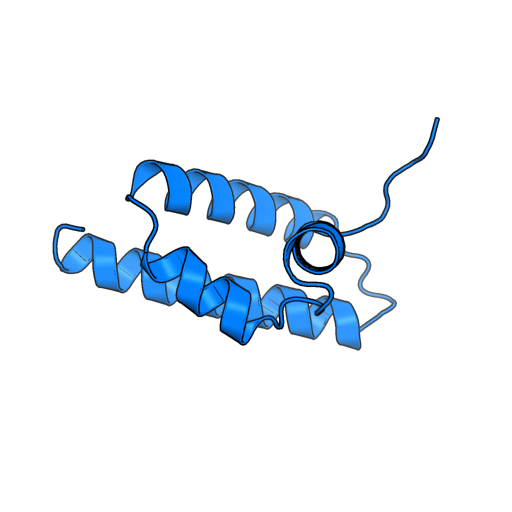695 C C . ALA A 1 83 ? -8.614 3.091 15.430 1.00 93.12 83 ALA A C 1
ATOM 697 O O . ALA A 1 83 ? -9.462 3.981 15.411 1.00 93.12 83 ALA A O 1
ATOM 698 N N . GLY A 1 84 ? -8.941 1.805 15.237 1.00 90.56 84 GLY A N 1
ATOM 699 C CA . GLY A 1 84 ? -10.312 1.332 15.012 1.00 90.56 84 GLY A CA 1
ATOM 700 C C . GLY A 1 84 ? -10.852 1.598 13.604 1.00 90.56 84 GLY A C 1
ATOM 701 O O . GLY A 1 84 ? -12.066 1.595 13.414 1.00 90.56 84 GLY A O 1
ATOM 702 N N . ARG A 1 85 ? -9.967 1.850 12.633 1.00 77.56 85 ARG A N 1
ATOM 703 C CA . ARG A 1 85 ? -10.302 2.104 11.227 1.00 77.56 85 ARG A CA 1
ATOM 704 C C . ARG A 1 85 ? -9.856 0.967 10.325 1.00 77.56 85 ARG A C 1
ATOM 706 O O . ARG A 1 85 ? -8.734 0.436 10.515 1.00 77.56 85 ARG A O 1
#

Sequence (85 aa):
MADDDRNFVDRARDVSKNWDGEEMTPDGMLQEFQLYGYAKRSTFLDQIDKDYQNADTSDLRKYHELVTLRRNMQQVHHTLRKAGR

Mean predicted aligned error: 6.24 Å

Organism: NCBI:txid2823807

Radius of gyration: 13.24 Å; Cα contacts (8 Å, |Δi|>4): 52; chains: 1; bounding box: 29×27×40 Å

pLDDT: mean 82.66, std 13.35, range [38.81, 96.44]

Foldseek 3Di:
DPPCLDAPLRVQQVVVCVPPVGRQALVNVLVVLLVDDLVVLVVSLVRLVVSLVVDDCVPVVVNVSSVVSSVSSVVSSVVVVVVVD

Solvent-accessible surface area (backbone atoms only — not comparable to full-atom values): 4904 Å² total; per-residue (Å²): 133,83,80,71,84,62,44,63,66,55,50,50,19,52,55,30,29,74,74,75,70,47,64,51,45,71,66,52,54,48,58,56,50,70,74,45,54,56,68,60,43,50,55,52,50,54,51,50,50,53,40,60,77,68,53,62,74,85,47,55,66,62,42,50,52,52,53,51,45,49,53,51,50,52,52,49,51,52,55,36,47,76,71,77,72

Secondary structure (DSSP, 8-state):
-------HHHHHHHHHHHHHSS---HHHHHHHHHHS-HHHHHHHHHHHHHHHHT--TTSHHHHHHHHHHHHHHHHHHHHHHHTT-

Nearest PDB structures (foldseek):
  8hwz-assembly1_D  TM=8.251E-01  e=2.701E+00  Mycolicibacterium smegmatis MC2 155
  8hx0-assembly1_A  TM=8.059E-01  e=3.814E+00  Mycolicibacterium smegmatis MC2 155
  5h46-assembly1_A  TM=8.379E-01  e=5.085E+00  Mycolicibacterium smegmatis MC2 155
  5ww8-assembly1_C  TM=7.919E-01  e=5.386E+00  Mycolicibacterium smegmatis MC2 155
  4a25-assembly1_B  TM=6.617E-01  e=4.532E+00  Kineococcus radiotolerans